Protein AF-A0A7V9BD82-F1 (afdb_monomer_lite)

Radius of gyration: 20.4 Å; chains: 1; bounding box: 45×42×57 Å

Sequence (153 aa):
TASLDKGYDVAQAYEACERVRALPIIPLRATPAVKRGDHLAPTCEHGTWTFAGADFKREATKWRCPTGECAPTSRWVKADRLHSLIPRETLRWRDLKRGRSAVEREFGRLKHQYGLAPLRVRGRERVQLHTDITMLARLSQALARARAVPLAA

Structure (mmCIF, N/CA/C/O backbone):
data_AF-A0A7V9BD82-F1
#
_entry.id   AF-A0A7V9BD82-F1
#
loop_
_atom_site.group_PDB
_atom_site.id
_atom_site.type_symbol
_atom_site.label_atom_id
_atom_site.label_alt_id
_atom_site.label_comp_id
_atom_site.label_asym_id
_atom_site.label_entity_id
_atom_site.label_seq_id
_atom_site.pdbx_PDB_ins_code
_atom_site.Cartn_x
_atom_site.Cartn_y
_atom_site.Cartn_z
_atom_site.occupancy
_atom_site.B_iso_or_equiv
_atom_site.auth_seq_id
_atom_site.auth_comp_id
_atom_site.auth_asym_id
_atom_site.auth_atom_id
_atom_site.pdbx_PDB_model_num
ATOM 1 N N . THR A 1 1 ? -0.508 -5.603 4.227 1.00 86.06 1 THR A N 1
ATOM 2 C CA . THR A 1 1 ? -0.329 -4.340 3.469 1.00 86.06 1 THR A CA 1
ATOM 3 C C . THR A 1 1 ? -1.027 -3.228 4.230 1.00 86.06 1 THR A C 1
ATOM 5 O O . THR A 1 1 ? -1.972 -3.517 4.951 1.00 86.06 1 THR A O 1
ATOM 8 N N . ALA A 1 2 ? -0.583 -1.981 4.095 1.00 89.88 2 ALA A N 1
ATOM 9 C CA . ALA A 1 2 ? -1.207 -0.805 4.695 1.00 89.88 2 ALA A CA 1
ATOM 10 C C . ALA A 1 2 ? -1.505 0.218 3.595 1.00 89.88 2 ALA A C 1
ATOM 12 O O . ALA A 1 2 ? -0.589 0.705 2.936 1.00 89.88 2 ALA A O 1
ATOM 13 N N . SER A 1 3 ? -2.785 0.509 3.355 1.00 91.12 3 SER A N 1
ATOM 14 C CA . SER A 1 3 ? -3.211 1.417 2.284 1.00 91.12 3 SER A CA 1
ATOM 15 C C . SER A 1 3 ? -3.531 2.790 2.852 1.00 91.12 3 SER A C 1
ATOM 17 O O . SER A 1 3 ? -4.538 2.956 3.535 1.00 91.12 3 SER A O 1
ATOM 19 N N . LEU A 1 4 ? -2.671 3.773 2.578 1.00 89.75 4 LEU A N 1
ATOM 20 C CA . LEU A 1 4 ? -2.732 5.099 3.199 1.00 89.75 4 LEU A CA 1
ATOM 21 C C . LEU A 1 4 ? -2.813 6.203 2.155 1.00 89.75 4 LEU A C 1
ATOM 23 O O . LEU A 1 4 ? -2.469 6.023 0.985 1.00 89.75 4 LEU A O 1
ATOM 27 N N . ASP A 1 5 ? -3.318 7.355 2.572 1.00 89.50 5 ASP A N 1
ATOM 28 C CA . ASP A 1 5 ? -3.463 8.527 1.717 1.00 89.50 5 ASP A CA 1
ATOM 29 C C . ASP A 1 5 ? -2.137 9.112 1.234 1.00 89.50 5 ASP A C 1
ATOM 31 O O . ASP A 1 5 ? -1.103 8.936 1.870 1.00 89.50 5 ASP A O 1
ATOM 35 N N . LYS A 1 6 ? -2.183 9.916 0.162 1.00 91.06 6 LYS A N 1
ATOM 36 C CA . LYS A 1 6 ? -1.018 10.693 -0.312 1.00 91.06 6 LYS A CA 1
ATOM 37 C C . LYS A 1 6 ? -0.444 11.603 0.789 1.00 91.06 6 LYS A C 1
ATOM 39 O O . LYS A 1 6 ? 0.747 11.906 0.815 1.00 91.06 6 LYS A O 1
ATOM 44 N N . GLY A 1 7 ? -1.282 12.015 1.741 1.00 89.94 7 GLY A N 1
ATOM 45 C CA . GLY A 1 7 ? -0.871 12.735 2.943 1.00 89.94 7 GLY A CA 1
ATOM 46 C C . GLY A 1 7 ? 0.144 11.979 3.814 1.00 89.94 7 GLY A C 1
ATOM 47 O O . GLY A 1 7 ? 0.894 12.621 4.535 1.00 89.94 7 GLY A O 1
ATOM 48 N N . TYR A 1 8 ? 0.250 10.660 3.697 1.00 92.38 8 TYR A N 1
ATOM 49 C CA . TYR A 1 8 ? 1.146 9.833 4.507 1.00 92.38 8 TYR A CA 1
ATOM 50 C C . TYR A 1 8 ? 2.436 9.441 3.782 1.00 92.38 8 TYR A C 1
ATOM 52 O O . TYR A 1 8 ? 3.156 8.565 4.244 1.00 92.38 8 TYR A O 1
ATOM 60 N N . ASP A 1 9 ? 2.760 10.078 2.654 1.00 94.75 9 ASP A N 1
ATOM 61 C CA . ASP A 1 9 ? 3.997 9.805 1.919 1.00 94.75 9 ASP A CA 1
ATOM 62 C C . ASP A 1 9 ? 5.242 10.455 2.565 1.00 94.75 9 ASP A C 1
ATOM 64 O O . ASP A 1 9 ? 5.924 11.305 1.979 1.00 94.75 9 ASP A O 1
ATOM 68 N N . VAL A 1 10 ? 5.515 10.052 3.805 1.00 92.38 10 VAL A N 1
ATOM 69 C CA . VAL A 1 10 ? 6.600 10.511 4.685 1.00 92.38 10 VAL A CA 1
ATOM 70 C C . VAL A 1 10 ? 7.345 9.302 5.251 1.00 92.38 10 VAL A C 1
ATOM 72 O O . VAL A 1 10 ? 6.714 8.283 5.512 1.00 92.38 10 VAL A O 1
ATOM 75 N N . ALA A 1 11 ? 8.664 9.402 5.453 1.00 90.44 11 ALA A N 1
ATOM 76 C CA . ALA A 1 11 ? 9.522 8.269 5.843 1.00 90.44 11 ALA A CA 1
ATOM 77 C C . ALA A 1 11 ? 8.987 7.486 7.058 1.00 90.44 11 ALA A C 1
ATOM 79 O O . ALA A 1 11 ? 8.813 6.273 6.981 1.00 90.44 11 ALA A O 1
ATOM 80 N N . GLN A 1 12 ? 8.565 8.207 8.098 1.00 92.38 12 GLN A N 1
ATOM 81 C CA . GLN A 1 12 ? 7.986 7.657 9.330 1.00 92.38 12 GLN A CA 1
ATOM 82 C C . GLN A 1 12 ? 6.821 6.682 9.085 1.00 92.38 12 GLN A C 1
ATOM 84 O O . GLN A 1 12 ? 6.656 5.706 9.815 1.00 92.38 12 GLN A O 1
ATOM 89 N N . ALA A 1 13 ? 5.995 6.926 8.061 1.00 93.25 13 ALA A N 1
ATOM 90 C CA . ALA A 1 13 ? 4.881 6.042 7.732 1.00 93.25 13 ALA A CA 1
ATOM 91 C C . ALA A 1 13 ? 5.363 4.722 7.110 1.00 93.25 13 ALA A C 1
ATOM 93 O O . ALA A 1 13 ? 4.798 3.670 7.406 1.00 93.25 13 ALA A O 1
ATOM 94 N N . TYR A 1 14 ? 6.409 4.764 6.280 1.00 92.12 14 TYR A N 1
ATOM 95 C CA . TYR A 1 14 ? 7.013 3.567 5.687 1.00 92.12 14 TYR A CA 1
ATOM 96 C C . TYR A 1 14 ? 7.727 2.741 6.761 1.00 92.12 14 TYR A C 1
ATOM 98 O O . TYR A 1 14 ? 7.463 1.548 6.859 1.00 92.12 14 TYR A O 1
ATOM 106 N N . GLU A 1 15 ? 8.506 3.384 7.633 1.00 91.56 15 GLU A N 1
ATOM 107 C CA . GLU A 1 15 ? 9.172 2.743 8.778 1.00 91.56 15 GLU A CA 1
ATOM 108 C C . GLU A 1 15 ? 8.166 2.087 9.736 1.00 91.56 15 GLU A C 1
ATOM 110 O O . GLU A 1 15 ? 8.367 0.976 10.226 1.00 91.56 15 GLU A O 1
ATOM 115 N N . ALA A 1 16 ? 7.036 2.754 10.002 1.00 93.06 16 ALA A N 1
ATOM 116 C CA . ALA A 1 16 ? 5.974 2.181 10.821 1.00 93.06 16 ALA A CA 1
ATOM 117 C C . ALA A 1 16 ? 5.349 0.940 10.171 1.00 93.06 16 ALA A C 1
ATOM 119 O O . ALA A 1 16 ? 5.054 -0.024 10.877 1.00 93.06 16 ALA A O 1
ATOM 120 N N . CYS A 1 17 ? 5.166 0.951 8.847 1.00 92.75 17 CYS A N 1
ATOM 121 C CA . CYS A 1 17 ? 4.689 -0.209 8.100 1.00 92.75 17 CYS A CA 1
ATOM 122 C C . CYS A 1 17 ? 5.706 -1.358 8.152 1.00 92.75 17 CYS A C 1
ATOM 124 O O . CYS A 1 17 ? 5.327 -2.494 8.429 1.00 92.75 17 CYS A O 1
ATOM 126 N N . GLU A 1 18 ? 6.988 -1.062 7.958 1.00 89.00 18 GLU A N 1
ATOM 127 C CA . GLU A 1 18 ? 8.081 -2.034 8.009 1.00 89.00 18 GLU A CA 1
ATOM 128 C C . GLU A 1 18 ? 8.179 -2.719 9.378 1.00 89.00 18 GLU A C 1
ATOM 130 O O . GLU A 1 18 ? 8.204 -3.949 9.454 1.00 89.00 18 GLU A O 1
ATOM 135 N N . ARG A 1 19 ? 8.095 -1.947 10.470 1.00 91.44 19 ARG A N 1
ATOM 136 C CA . ARG A 1 19 ? 8.113 -2.466 11.849 1.00 91.44 19 ARG A CA 1
ATOM 137 C C . ARG A 1 19 ? 7.026 -3.509 12.116 1.00 91.44 19 ARG A C 1
ATOM 139 O O . ARG A 1 19 ? 7.247 -4.444 12.880 1.00 91.44 19 ARG A O 1
ATOM 146 N N . VAL A 1 20 ? 5.860 -3.366 11.488 1.00 90.88 20 VAL A N 1
ATOM 147 C CA . VAL A 1 20 ? 4.745 -4.324 11.609 1.00 90.88 20 VAL A CA 1
ATOM 148 C C . VAL A 1 20 ? 4.683 -5.315 10.442 1.00 90.88 20 VAL A C 1
ATOM 150 O O . VAL A 1 20 ? 3.679 -6.004 10.268 1.00 90.88 20 VAL A O 1
ATOM 153 N N . ARG A 1 21 ? 5.744 -5.387 9.624 1.00 89.75 21 ARG A N 1
ATOM 154 C CA . ARG A 1 21 ? 5.848 -6.226 8.417 1.00 89.75 21 ARG A CA 1
ATOM 155 C C . ARG A 1 21 ? 4.677 -6.030 7.446 1.00 89.75 21 ARG A C 1
ATOM 157 O O . ARG A 1 21 ? 4.238 -6.955 6.760 1.00 89.75 21 ARG A O 1
ATOM 164 N N . ALA A 1 22 ? 4.152 -4.810 7.372 1.00 91.25 22 ALA A N 1
ATOM 165 C CA . ALA A 1 22 ? 3.128 -4.416 6.420 1.00 91.25 22 ALA A CA 1
ATOM 166 C C . ALA A 1 22 ? 3.757 -3.725 5.207 1.00 91.25 22 ALA A C 1
ATOM 168 O O . ALA A 1 22 ? 4.597 -2.845 5.329 1.00 91.25 22 ALA A O 1
ATOM 169 N N . LEU A 1 23 ? 3.287 -4.076 4.009 1.00 92.25 23 LEU A N 1
ATOM 170 C CA . LEU A 1 23 ? 3.713 -3.400 2.781 1.00 92.25 23 LEU A CA 1
ATOM 171 C C . LEU A 1 23 ? 2.951 -2.077 2.590 1.00 92.25 23 LEU A C 1
ATOM 173 O O . LEU A 1 23 ? 1.714 -2.128 2.529 1.00 92.25 23 LEU A O 1
ATOM 177 N N . PRO A 1 24 ? 3.637 -0.930 2.462 1.00 92.81 24 PRO A N 1
ATOM 178 C CA . PRO A 1 24 ? 2.999 0.370 2.288 1.00 92.81 24 PRO A CA 1
ATOM 179 C C . PRO A 1 24 ? 2.447 0.545 0.863 1.00 92.81 24 PRO A C 1
ATOM 181 O O . PRO A 1 24 ? 3.170 0.465 -0.132 1.00 92.81 24 PRO A O 1
ATOM 184 N N . ILE A 1 25 ? 1.147 0.827 0.767 1.00 94.50 25 ILE A N 1
ATOM 185 C CA . ILE A 1 25 ? 0.406 1.159 -0.458 1.00 94.50 25 ILE A CA 1
ATOM 186 C C . ILE A 1 25 ? -0.002 2.634 -0.361 1.00 94.50 25 ILE A C 1
ATOM 188 O O . ILE A 1 25 ? -1.127 2.984 0.008 1.00 94.50 25 ILE A O 1
ATOM 192 N N . ILE A 1 26 ? 0.964 3.512 -0.632 1.00 94.12 26 ILE A N 1
ATOM 193 C CA . ILE A 1 26 ? 0.850 4.963 -0.429 1.00 94.12 26 ILE A CA 1
ATOM 194 C C . ILE A 1 26 ? 1.150 5.683 -1.753 1.00 94.12 26 ILE A C 1
ATOM 196 O O . ILE A 1 26 ? 2.207 5.435 -2.347 1.00 94.12 26 ILE A O 1
ATOM 200 N N . PRO A 1 27 ? 0.247 6.542 -2.266 1.00 94.19 27 PRO A N 1
ATOM 201 C CA . PRO A 1 27 ? 0.537 7.381 -3.426 1.00 94.19 27 PRO A CA 1
ATOM 202 C C . PRO A 1 27 ? 1.676 8.358 -3.129 1.00 94.19 27 PRO A C 1
ATOM 204 O O . PRO A 1 27 ? 1.726 8.925 -2.039 1.00 94.19 27 PRO A O 1
ATOM 207 N N . LEU A 1 28 ? 2.543 8.606 -4.111 1.00 94.94 28 LEU A N 1
ATOM 208 C CA . LEU A 1 28 ? 3.660 9.533 -3.942 1.00 94.94 28 LEU A CA 1
ATOM 209 C C . LEU A 1 28 ? 3.194 11.000 -3.952 1.00 94.94 28 LEU A C 1
ATOM 211 O O . LEU A 1 28 ? 2.410 11.432 -4.802 1.00 94.94 28 LEU A O 1
ATOM 215 N N . ARG A 1 29 ? 3.707 11.792 -3.011 1.00 94.81 29 ARG A N 1
ATOM 216 C CA . ARG A 1 29 ? 3.774 13.255 -3.043 1.00 94.81 29 ARG A CA 1
ATOM 217 C C . ARG A 1 29 ? 4.758 13.691 -4.125 1.00 94.81 29 ARG A C 1
ATOM 219 O O . ARG A 1 29 ? 5.734 13.007 -4.414 1.00 94.81 29 ARG A O 1
ATOM 226 N N . ALA A 1 30 ? 4.510 14.863 -4.705 1.00 93.44 30 ALA A N 1
ATOM 227 C CA . ALA A 1 30 ? 5.322 15.417 -5.786 1.00 93.44 30 ALA A CA 1
ATOM 228 C C . ALA A 1 30 ? 6.625 16.046 -5.253 1.00 93.44 30 ALA A C 1
ATOM 230 O O . ALA A 1 30 ? 6.800 17.264 -5.304 1.00 93.44 30 ALA A O 1
ATOM 231 N N . THR A 1 31 ? 7.520 15.222 -4.705 1.00 93.19 31 THR A N 1
ATOM 232 C CA . THR A 1 31 ? 8.872 15.643 -4.307 1.00 93.19 31 THR A CA 1
ATOM 233 C C . THR A 1 31 ? 9.753 15.870 -5.545 1.00 93.19 31 THR A C 1
ATOM 235 O O . THR A 1 31 ? 9.409 15.384 -6.626 1.00 93.19 31 THR A O 1
ATOM 238 N N . PRO A 1 32 ? 10.899 16.571 -5.434 1.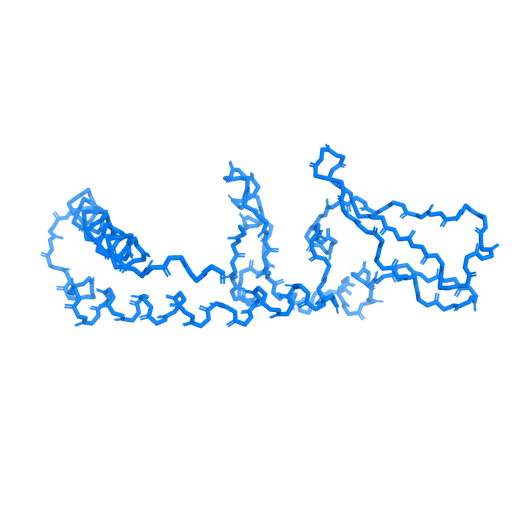00 95.88 32 PRO A N 1
ATOM 239 C CA . PRO A 1 32 ? 11.814 16.758 -6.565 1.00 95.88 32 PRO A CA 1
ATOM 240 C C . PRO A 1 32 ? 12.235 15.443 -7.243 1.00 95.88 32 PRO A C 1
ATOM 242 O O . PRO A 1 32 ? 12.177 15.347 -8.464 1.00 95.88 32 PRO A O 1
ATOM 245 N N . ALA A 1 33 ? 12.548 14.405 -6.458 1.00 93.06 33 ALA A N 1
ATOM 246 C CA . ALA A 1 33 ? 12.881 13.071 -6.971 1.00 93.06 33 ALA A CA 1
ATOM 247 C C . ALA A 1 33 ? 11.723 12.436 -7.763 1.00 93.06 33 ALA A C 1
ATOM 249 O O . ALA A 1 33 ? 11.915 11.860 -8.830 1.00 93.06 33 ALA A O 1
ATOM 250 N N . VAL A 1 34 ? 10.487 12.596 -7.279 1.00 94.38 34 VAL A N 1
ATOM 251 C CA . VAL A 1 34 ? 9.298 12.090 -7.977 1.00 94.38 34 VAL A CA 1
ATOM 252 C C . VAL A 1 34 ? 9.074 12.845 -9.284 1.00 94.38 34 VAL A C 1
ATOM 254 O O . VAL A 1 34 ? 8.826 12.212 -10.304 1.00 94.38 34 VAL A O 1
ATOM 257 N N . LYS A 1 35 ? 9.218 14.175 -9.283 1.00 94.94 35 LYS A N 1
ATOM 258 C CA . LYS A 1 35 ? 9.088 15.003 -10.494 1.00 94.94 35 LYS A CA 1
ATOM 259 C C . LYS A 1 35 ? 10.144 14.675 -11.551 1.00 94.94 35 LYS A C 1
ATOM 261 O O . LYS A 1 35 ? 9.833 14.723 -12.733 1.00 94.94 35 LYS A O 1
ATOM 266 N N . ARG A 1 36 ? 11.361 14.324 -11.129 1.00 94.69 36 ARG A N 1
ATOM 267 C CA . ARG A 1 36 ? 12.445 13.878 -12.016 1.00 94.69 36 ARG A CA 1
ATOM 268 C C . ARG A 1 36 ? 12.220 12.475 -12.594 1.00 94.69 36 ARG A C 1
ATOM 270 O O . ARG A 1 36 ? 12.829 12.135 -13.598 1.00 94.69 36 ARG A O 1
ATOM 277 N N . GLY A 1 37 ? 11.331 11.684 -11.994 1.00 93.50 37 GLY A N 1
ATOM 278 C CA . GLY A 1 37 ? 11.047 10.321 -12.442 1.00 93.50 37 GLY A CA 1
ATOM 279 C C . GLY A 1 37 ? 11.878 9.243 -11.746 1.00 93.50 37 GLY A C 1
ATOM 280 O O . GLY A 1 37 ? 11.830 8.098 -12.169 1.00 93.50 37 GLY A O 1
ATOM 281 N N . ASP A 1 38 ? 12.557 9.550 -10.636 1.00 93.56 38 ASP A N 1
ATOM 282 C CA . ASP A 1 38 ? 13.430 8.598 -9.918 1.00 93.56 38 ASP A CA 1
ATOM 283 C C . ASP A 1 38 ? 12.690 7.368 -9.359 1.00 93.56 38 ASP A C 1
ATOM 285 O O . ASP A 1 38 ? 13.315 6.426 -8.899 1.00 93.56 38 ASP A O 1
ATOM 289 N N . HIS A 1 39 ? 11.357 7.404 -9.340 1.00 93.06 39 HIS A N 1
ATOM 290 C CA . HIS A 1 39 ? 10.474 6.338 -8.864 1.00 93.06 39 HIS A CA 1
ATOM 291 C C . HIS A 1 39 ? 9.961 5.431 -9.990 1.00 93.06 39 HIS A C 1
ATOM 293 O O . HIS A 1 39 ? 9.199 4.499 -9.724 1.00 93.06 39 HIS A O 1
ATOM 299 N N . LEU A 1 40 ? 10.273 5.768 -11.243 1.00 92.88 40 LEU A N 1
ATOM 300 C CA . LEU A 1 40 ? 9.815 5.030 -12.408 1.00 92.88 40 LEU A CA 1
ATOM 301 C C . LEU A 1 40 ? 10.598 3.726 -12.552 1.00 92.88 40 LEU A C 1
ATOM 303 O O . LEU A 1 40 ? 11.703 3.559 -12.035 1.00 92.88 40 LEU A O 1
ATOM 307 N N . ALA A 1 41 ? 10.003 2.797 -13.290 1.00 93.38 41 ALA A N 1
ATOM 308 C CA . ALA A 1 41 ? 10.670 1.567 -13.667 1.00 93.38 41 ALA A CA 1
ATOM 309 C C . ALA A 1 41 ? 11.975 1.862 -14.438 1.00 93.38 41 ALA A C 1
ATOM 311 O O . ALA A 1 41 ? 12.037 2.840 -15.191 1.00 93.38 41 ALA A O 1
ATOM 312 N N . PRO A 1 42 ? 13.006 1.010 -14.298 1.00 93.50 42 PRO A N 1
ATOM 313 C CA . PRO A 1 42 ? 14.212 1.101 -15.112 1.00 93.50 42 PRO A CA 1
ATOM 314 C C . PRO A 1 42 ? 13.908 1.136 -16.613 1.00 93.50 42 PRO A C 1
ATOM 316 O O . PRO A 1 42 ? 12.953 0.514 -17.076 1.00 93.50 42 PRO A O 1
ATOM 319 N N . THR A 1 43 ? 14.760 1.803 -17.385 1.00 94.19 43 THR A N 1
ATOM 320 C CA . THR A 1 43 ? 14.650 1.883 -18.846 1.00 94.19 43 THR A CA 1
ATOM 321 C C . THR A 1 43 ? 15.914 1.356 -19.526 1.00 94.19 43 THR A C 1
ATOM 323 O O . THR A 1 43 ? 16.993 1.309 -18.933 1.00 94.19 43 THR A O 1
ATOM 326 N N . CYS A 1 44 ? 15.760 0.918 -20.773 1.00 93.12 44 CYS A N 1
ATOM 327 C CA . CYS A 1 44 ? 16.836 0.618 -21.720 1.00 93.12 44 CYS A CA 1
ATOM 328 C C . CYS A 1 44 ? 16.414 1.071 -23.127 1.00 93.12 44 CYS A C 1
ATOM 330 O O . CYS A 1 44 ? 15.314 1.597 -23.294 1.00 93.12 44 CYS A O 1
ATOM 332 N N . GLU A 1 45 ? 17.250 0.822 -24.134 1.00 93.12 45 GLU A N 1
ATOM 333 C CA . GLU A 1 45 ? 16.962 1.129 -25.546 1.00 93.12 45 GLU A CA 1
ATOM 334 C C . GLU A 1 45 ? 15.680 0.447 -26.058 1.00 93.12 45 GLU A C 1
ATOM 336 O O . GLU A 1 45 ? 14.939 1.030 -26.842 1.00 93.12 45 GLU A O 1
ATOM 341 N N . HIS A 1 46 ? 15.341 -0.733 -25.528 1.00 91.56 46 HIS A N 1
ATOM 342 C CA . HIS A 1 46 ? 14.103 -1.459 -25.846 1.00 91.56 46 HIS A CA 1
ATOM 343 C C . HIS A 1 46 ? 12.857 -0.924 -25.116 1.00 91.56 46 HIS A C 1
ATOM 345 O O . HIS A 1 46 ? 11.767 -1.479 -25.251 1.00 91.56 46 HIS A O 1
ATOM 351 N N . GLY A 1 47 ? 13.009 0.119 -24.296 1.00 93.00 47 GLY A N 1
ATOM 352 C CA . GLY A 1 47 ? 11.932 0.754 -23.544 1.00 93.00 47 GLY A CA 1
ATOM 353 C C . GLY A 1 47 ? 11.948 0.461 -22.042 1.00 93.00 47 GLY A C 1
ATOM 354 O O . GLY A 1 47 ? 12.982 0.161 -21.431 1.00 93.00 47 GLY A O 1
ATOM 355 N N . THR A 1 48 ? 10.775 0.611 -21.426 1.00 94.00 48 THR A N 1
ATOM 356 C CA . THR A 1 48 ? 10.579 0.491 -19.977 1.00 94.00 48 THR A CA 1
ATOM 357 C C . THR A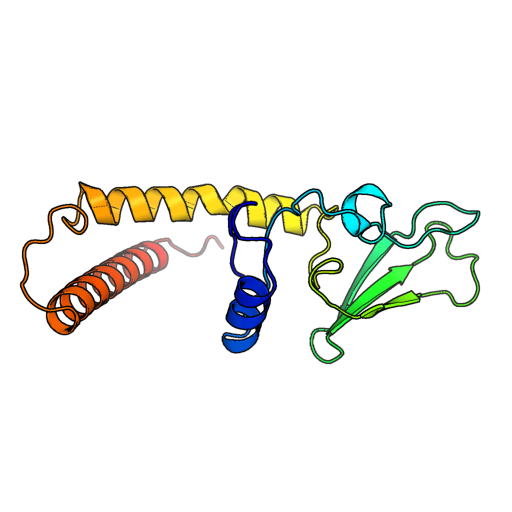 1 48 ? 10.559 -0.968 -19.543 1.00 94.00 48 THR A C 1
ATOM 359 O O . THR A 1 48 ? 9.829 -1.790 -20.094 1.00 94.00 48 THR A O 1
ATOM 362 N N . TRP A 1 49 ? 11.347 -1.291 -18.523 1.00 94.94 49 TRP A N 1
ATOM 363 C CA . TRP A 1 49 ? 11.449 -2.641 -17.995 1.00 94.94 49 TRP A CA 1
ATOM 364 C C . TRP A 1 49 ? 10.150 -3.056 -17.310 1.00 94.94 49 TRP A C 1
ATOM 366 O O . TRP A 1 49 ? 9.510 -2.277 -16.604 1.00 94.94 49 TRP A O 1
ATOM 376 N N . THR A 1 50 ? 9.784 -4.321 -17.473 1.00 93.69 50 THR A N 1
ATOM 377 C CA . THR A 1 50 ? 8.582 -4.899 -16.877 1.00 93.69 50 THR A CA 1
ATOM 378 C C . THR A 1 50 ? 8.892 -5.511 -15.518 1.00 93.69 50 THR A C 1
ATOM 380 O O . THR A 1 50 ? 9.913 -6.190 -15.347 1.00 93.69 50 THR A O 1
ATOM 383 N N . PHE A 1 51 ? 7.995 -5.309 -14.555 1.00 94.75 51 PHE A N 1
ATOM 384 C CA . PHE A 1 51 ? 8.074 -5.950 -13.247 1.00 94.75 51 PHE A CA 1
ATOM 385 C C . PHE A 1 51 ? 7.951 -7.474 -13.383 1.00 94.75 51 PHE A C 1
ATOM 387 O O . PHE A 1 51 ? 6.974 -7.979 -13.929 1.00 94.75 51 PHE A O 1
ATOM 394 N N . ALA A 1 52 ? 8.930 -8.205 -12.854 1.00 94.19 52 ALA A N 1
ATOM 395 C CA . ALA A 1 52 ? 9.018 -9.663 -12.947 1.00 94.19 52 ALA A CA 1
ATOM 396 C C . ALA A 1 52 ? 8.885 -10.375 -11.592 1.00 94.19 52 ALA A C 1
ATOM 398 O O . ALA A 1 52 ? 8.951 -11.601 -11.529 1.00 94.19 52 ALA A O 1
ATOM 399 N N . GLY A 1 53 ? 8.731 -9.624 -10.502 1.00 94.44 53 GLY A N 1
ATOM 400 C CA . GLY A 1 53 ? 8.528 -10.171 -9.165 1.00 94.44 53 GLY A CA 1
ATOM 401 C C . GLY A 1 53 ? 9.222 -9.361 -8.080 1.00 94.44 53 GLY A C 1
ATOM 402 O O . GLY A 1 53 ? 10.015 -8.463 -8.352 1.00 94.44 53 GLY A O 1
ATOM 403 N N . ALA A 1 54 ? 8.923 -9.693 -6.831 1.00 94.38 54 ALA A N 1
ATOM 404 C CA . ALA A 1 54 ? 9.564 -9.108 -5.663 1.00 94.38 54 ALA A CA 1
ATOM 405 C C . ALA A 1 54 ? 10.109 -10.221 -4.770 1.00 94.38 54 ALA A C 1
ATOM 407 O O . ALA A 1 54 ? 9.456 -11.247 -4.581 1.00 94.38 54 ALA A O 1
ATOM 408 N N . ASP A 1 55 ? 11.297 -10.000 -4.222 1.00 94.75 55 ASP A N 1
ATOM 409 C CA . ASP A 1 55 ? 11.899 -10.847 -3.205 1.00 94.75 55 ASP A CA 1
ATOM 410 C C . ASP A 1 55 ? 11.781 -10.135 -1.856 1.00 94.75 55 ASP A C 1
ATOM 412 O O . ASP A 1 55 ? 12.416 -9.108 -1.617 1.00 94.75 55 ASP A O 1
ATOM 416 N N . PHE A 1 56 ? 10.934 -10.680 -0.981 1.00 90.12 56 PHE A N 1
ATOM 417 C CA . PHE A 1 56 ? 10.674 -10.125 0.348 1.00 90.12 56 PHE A CA 1
ATOM 418 C C . PHE A 1 56 ? 11.826 -10.346 1.328 1.00 90.12 56 PHE A C 1
ATOM 420 O O . PHE A 1 56 ? 11.918 -9.611 2.300 1.00 90.12 56 PHE A O 1
ATOM 427 N N . LYS A 1 57 ? 12.697 -11.338 1.094 1.00 90.44 57 LYS A N 1
ATOM 428 C CA . LYS A 1 57 ? 13.877 -11.571 1.939 1.00 90.44 57 LYS A CA 1
ATOM 429 C C . LYS A 1 57 ? 15.012 -10.627 1.563 1.00 90.44 57 LYS A C 1
ATOM 431 O O . LYS A 1 57 ? 15.731 -10.160 2.434 1.00 90.44 57 LYS A O 1
ATOM 436 N N . ARG A 1 58 ? 15.179 -10.364 0.263 1.00 91.06 58 ARG A N 1
ATOM 437 C CA . ARG A 1 58 ? 16.175 -9.410 -0.258 1.00 91.06 58 ARG A CA 1
ATOM 438 C C . ARG A 1 58 ? 15.693 -7.965 -0.250 1.00 91.06 58 ARG A C 1
ATOM 440 O O . ARG A 1 58 ? 16.478 -7.079 -0.571 1.00 91.06 58 ARG A O 1
ATOM 447 N N . GLU A 1 59 ? 14.412 -7.757 0.042 1.00 92.12 59 GLU A N 1
ATOM 448 C CA . GLU A 1 59 ? 13.741 -6.462 -0.024 1.00 92.12 59 GLU A CA 1
ATOM 449 C C . GLU A 1 59 ? 14.028 -5.764 -1.355 1.00 92.12 59 GLU A C 1
ATOM 451 O O . GLU A 1 59 ? 14.489 -4.630 -1.405 1.00 92.12 59 GLU A O 1
ATOM 456 N N . ALA A 1 60 ? 13.810 -6.476 -2.461 1.00 95.31 60 ALA A N 1
ATOM 457 C CA . ALA A 1 60 ? 14.112 -5.964 -3.789 1.00 95.31 60 ALA A CA 1
ATOM 458 C C . ALA A 1 60 ? 13.073 -6.398 -4.820 1.00 95.31 60 ALA A C 1
ATOM 460 O O . ALA A 1 60 ? 12.524 -7.501 -4.777 1.00 95.31 60 ALA A O 1
ATOM 461 N N . THR A 1 61 ? 12.836 -5.526 -5.791 1.00 95.69 61 THR A N 1
ATOM 462 C CA . THR A 1 61 ? 12.002 -5.800 -6.960 1.00 95.69 61 THR A CA 1
ATOM 463 C C . THR A 1 61 ? 12.878 -6.199 -8.138 1.00 95.69 61 THR A C 1
ATOM 465 O O . THR A 1 61 ? 13.956 -5.644 -8.359 1.00 95.69 61 THR A O 1
ATOM 468 N N . LYS A 1 62 ? 12.425 -7.200 -8.885 1.00 95.81 62 LYS A N 1
ATOM 469 C CA . LYS A 1 62 ? 13.085 -7.718 -10.073 1.00 95.81 62 LYS A CA 1
ATOM 470 C C . LYS A 1 62 ? 12.400 -7.167 -11.309 1.00 95.81 62 LYS A C 1
ATOM 472 O O . LYS A 1 62 ? 11.180 -7.244 -11.442 1.00 95.81 62 LYS A O 1
ATOM 477 N N . TRP A 1 63 ? 13.213 -6.705 -12.242 1.00 95.69 63 TRP A N 1
ATOM 478 C CA . TRP A 1 63 ? 12.777 -6.122 -13.499 1.00 95.69 63 TRP A CA 1
ATOM 479 C C . TRP A 1 63 ? 13.428 -6.863 -14.656 1.00 95.69 63 TRP A C 1
ATOM 481 O O . TRP A 1 63 ? 14.571 -7.319 -14.541 1.00 95.69 63 TRP A O 1
ATOM 491 N N . ARG A 1 64 ? 12.708 -6.977 -15.770 1.00 95.06 64 ARG A N 1
ATOM 492 C CA . ARG A 1 64 ? 13.185 -7.582 -17.017 1.00 95.06 64 ARG A CA 1
ATOM 493 C C . ARG A 1 64 ? 13.039 -6.592 -18.163 1.00 95.06 64 ARG A C 1
ATOM 495 O O . ARG A 1 64 ? 12.064 -5.844 -18.200 1.00 95.06 64 ARG A O 1
ATOM 502 N N . CYS A 1 65 ? 13.995 -6.617 -19.085 1.00 94.06 65 CYS A N 1
ATOM 503 C CA . CYS A 1 65 ? 13.847 -5.946 -20.370 1.00 94.06 65 CYS A CA 1
ATOM 504 C C . CYS A 1 65 ? 12.583 -6.478 -21.076 1.00 94.06 65 CYS A C 1
ATOM 506 O O . CYS A 1 65 ? 12.376 -7.694 -21.042 1.00 94.06 65 CYS A O 1
ATOM 508 N N . PRO A 1 66 ? 11.759 -5.619 -21.705 1.00 92.31 66 PRO A N 1
ATOM 509 C CA . PRO A 1 66 ? 10.554 -6.059 -22.408 1.00 92.31 66 PRO A CA 1
ATOM 510 C C . PRO A 1 66 ? 10.844 -7.037 -23.558 1.00 92.31 66 PRO A C 1
ATOM 512 O O . PRO A 1 66 ? 10.043 -7.937 -23.788 1.00 92.31 66 PRO A O 1
ATOM 515 N N . THR A 1 67 ? 11.989 -6.907 -24.239 1.00 90.75 67 THR A N 1
ATOM 516 C CA . THR A 1 67 ? 12.413 -7.817 -25.324 1.00 90.75 67 THR A CA 1
ATOM 517 C C . THR A 1 67 ? 13.261 -8.990 -24.828 1.00 90.75 67 THR A C 1
ATOM 519 O O . THR A 1 67 ? 13.393 -9.996 -25.512 1.00 90.75 67 THR A O 1
ATOM 522 N N . GLY A 1 68 ? 13.841 -8.890 -23.626 1.00 89.00 68 GLY A N 1
ATOM 523 C CA . GLY A 1 68 ? 14.739 -9.910 -23.073 1.00 89.00 68 GLY A CA 1
ATOM 524 C C . GLY A 1 68 ? 16.170 -9.893 -23.628 1.00 89.00 68 GLY A C 1
ATOM 525 O O . GLY A 1 68 ? 16.990 -10.682 -23.170 1.00 89.00 68 GLY A O 1
ATOM 526 N N . GLU A 1 69 ? 16.492 -8.970 -24.537 1.00 90.88 69 GLU A N 1
ATOM 527 C CA . GLU A 1 69 ? 17.782 -8.918 -25.249 1.00 90.88 69 GLU A CA 1
ATOM 528 C C . GLU A 1 69 ? 18.914 -8.263 -24.438 1.00 90.88 69 GLU A C 1
ATOM 530 O O . GLU A 1 69 ? 20.093 -8.451 -24.729 1.00 90.88 69 GLU A O 1
ATOM 535 N N . CYS A 1 70 ? 18.586 -7.506 -23.385 1.00 90.44 70 CYS A N 1
ATOM 536 C CA . CYS A 1 70 ? 19.600 -6.846 -22.562 1.00 90.44 70 CYS A CA 1
ATOM 537 C C . CYS A 1 70 ? 20.423 -7.841 -21.728 1.00 90.44 70 CYS A C 1
ATOM 539 O O . CYS A 1 70 ? 19.871 -8.720 -21.061 1.00 90.44 70 CYS A O 1
ATOM 541 N N . ALA A 1 71 ? 21.733 -7.597 -21.644 1.00 87.94 71 ALA A N 1
ATOM 542 C CA . ALA A 1 71 ? 22.622 -8.173 -20.638 1.00 87.94 71 ALA A CA 1
ATOM 543 C C . ALA A 1 71 ? 22.991 -7.093 -19.593 1.00 87.94 71 ALA A C 1
ATOM 545 O O . ALA A 1 71 ? 23.487 -6.036 -19.979 1.00 87.94 71 ALA A O 1
ATOM 546 N N . PRO A 1 72 ? 22.766 -7.309 -18.281 1.00 87.50 72 PRO A N 1
ATOM 547 C CA . PRO A 1 72 ? 22.153 -8.484 -17.665 1.00 87.50 72 PRO A CA 1
ATOM 548 C C . PRO A 1 72 ? 20.647 -8.584 -17.950 1.00 87.50 72 PRO A C 1
ATOM 550 O O . PRO A 1 72 ? 19.931 -7.586 -17.965 1.00 87.50 72 PRO A O 1
ATOM 553 N N . THR A 1 73 ? 20.134 -9.812 -18.055 1.00 88.12 73 THR A N 1
ATOM 554 C CA . THR A 1 73 ? 18.716 -10.076 -18.372 1.00 88.12 73 THR A CA 1
ATOM 555 C C . THR A 1 73 ? 17.757 -9.594 -17.279 1.00 88.12 73 THR A C 1
ATOM 557 O O . THR A 1 73 ? 16.548 -9.543 -17.488 1.00 88.12 73 THR A O 1
ATOM 560 N N . SER A 1 74 ? 18.230 -9.326 -16.055 1.00 91.50 74 SER A N 1
ATOM 561 C CA . SER A 1 74 ? 17.424 -8.710 -14.985 1.00 91.50 74 SER A CA 1
ATOM 562 C C . SER A 1 74 ? 18.189 -7.641 -14.240 1.00 91.50 74 SER A C 1
ATOM 564 O O . SER A 1 74 ? 19.378 -7.797 -13.973 1.00 91.50 74 SER A O 1
ATOM 566 N N . ARG A 1 75 ? 17.434 -6.657 -13.760 1.00 94.38 75 ARG A N 1
ATOM 567 C CA . ARG A 1 75 ? 17.876 -5.635 -12.830 1.00 94.38 75 ARG A CA 1
ATOM 568 C C . ARG A 1 75 ? 17.108 -5.800 -11.530 1.00 94.38 75 ARG A C 1
ATOM 570 O O . ARG A 1 75 ? 15.898 -6.024 -11.537 1.00 94.38 75 ARG A O 1
ATOM 577 N N . TRP A 1 76 ? 17.827 -5.695 -10.424 1.00 94.94 76 TRP A N 1
ATOM 578 C CA . TRP A 1 76 ? 17.252 -5.686 -9.088 1.00 94.94 76 TRP A CA 1
ATOM 579 C C . TRP A 1 76 ? 17.271 -4.259 -8.556 1.00 94.94 76 TRP A C 1
ATOM 581 O O . TRP A 1 76 ? 18.299 -3.588 -8.623 1.00 94.94 76 TRP A O 1
ATOM 591 N N . VAL A 1 77 ? 16.131 -3.795 -8.055 1.00 94.81 77 VAL A N 1
ATOM 592 C CA . VAL A 1 77 ? 15.979 -2.472 -7.448 1.00 94.81 77 VAL A CA 1
ATOM 593 C C . VAL A 1 77 ? 15.604 -2.680 -5.989 1.00 94.81 77 VAL A C 1
ATOM 595 O O . VAL A 1 77 ? 14.586 -3.314 -5.700 1.00 94.81 77 VAL A O 1
ATOM 598 N N . LYS A 1 78 ? 16.454 -2.195 -5.078 1.00 94.19 78 LYS A N 1
ATOM 599 C CA . LYS A 1 78 ? 16.220 -2.300 -3.636 1.00 94.19 78 LYS A CA 1
ATOM 600 C C . LYS A 1 78 ? 14.954 -1.533 -3.264 1.00 94.19 78 LYS A C 1
ATOM 602 O O . LYS A 1 78 ? 14.672 -0.483 -3.836 1.00 94.19 78 LYS A O 1
ATOM 607 N N . ALA A 1 79 ? 14.191 -2.088 -2.336 1.00 91.12 79 ALA A N 1
ATOM 608 C CA . ALA A 1 79 ? 12.972 -1.482 -1.870 1.00 91.12 79 ALA A CA 1
ATOM 609 C C . ALA A 1 79 ? 13.275 -0.274 -0.987 1.00 91.12 79 ALA A C 1
ATOM 611 O O . ALA A 1 79 ? 14.119 -0.326 -0.094 1.00 91.12 79 ALA A O 1
ATOM 612 N N . ASP A 1 80 ? 12.557 0.808 -1.245 1.00 90.19 80 ASP A N 1
ATOM 613 C CA . ASP A 1 80 ? 12.568 2.018 -0.439 1.00 90.19 80 ASP A CA 1
ATOM 614 C C . ASP A 1 80 ? 11.213 2.738 -0.583 1.00 90.19 80 ASP A C 1
ATOM 616 O O . ASP A 1 80 ? 10.232 2.207 -1.117 1.00 90.19 80 ASP A O 1
ATOM 620 N N . ARG A 1 81 ? 11.138 3.980 -0.102 1.00 91.88 81 ARG A N 1
ATOM 621 C CA . ARG A 1 81 ? 9.949 4.829 -0.243 1.00 91.88 81 ARG A CA 1
ATOM 622 C C . ARG A 1 81 ? 9.496 4.994 -1.707 1.00 91.88 81 ARG A C 1
ATOM 624 O O . ARG A 1 81 ? 8.291 4.959 -1.989 1.00 91.88 81 ARG A O 1
ATOM 631 N N . LEU A 1 82 ? 10.431 5.224 -2.629 1.00 93.00 82 LEU A N 1
ATOM 632 C CA . LEU A 1 82 ? 10.165 5.417 -4.059 1.00 93.00 82 LEU A CA 1
ATOM 633 C C . LEU A 1 82 ? 9.869 4.079 -4.747 1.00 93.00 82 LEU A C 1
ATOM 635 O O . LEU A 1 82 ? 8.907 3.989 -5.508 1.00 93.00 82 LEU A O 1
ATOM 639 N N . HIS A 1 83 ? 10.595 3.029 -4.381 1.00 92.75 83 HIS A N 1
ATOM 640 C CA . HIS A 1 83 ? 10.551 1.694 -4.959 1.00 92.75 83 HIS A CA 1
ATOM 641 C C . HIS A 1 83 ? 9.901 0.709 -3.982 1.00 92.75 83 HIS A C 1
ATOM 643 O O . HIS A 1 83 ? 10.570 -0.054 -3.294 1.00 92.75 83 HIS A O 1
ATOM 649 N N . SER A 1 84 ? 8.571 0.703 -3.897 1.00 91.56 84 SER A N 1
ATOM 650 C CA . SER A 1 84 ? 7.875 -0.277 -3.050 1.00 91.56 84 SER A CA 1
ATOM 651 C C . SER A 1 84 ? 7.995 -1.693 -3.629 1.00 91.56 84 SER A C 1
ATOM 653 O O . SER A 1 84 ? 7.996 -1.875 -4.846 1.00 91.56 84 SER A O 1
ATOM 655 N N . LEU A 1 85 ? 7.993 -2.713 -2.760 1.00 94.12 85 LEU A N 1
ATOM 656 C CA . LEU A 1 85 ? 7.945 -4.133 -3.152 1.00 94.12 85 LEU A CA 1
ATOM 657 C C . LEU A 1 85 ? 6.714 -4.494 -3.993 1.00 94.12 85 LEU A C 1
ATOM 659 O O . LEU A 1 85 ? 6.702 -5.514 -4.680 1.00 94.12 85 LEU A O 1
ATOM 663 N N . ILE A 1 86 ? 5.672 -3.667 -3.933 1.00 93.81 86 ILE A N 1
ATOM 664 C CA . ILE A 1 86 ? 4.556 -3.693 -4.874 1.00 93.81 86 ILE A CA 1
ATOM 665 C C . ILE A 1 86 ? 4.627 -2.376 -5.655 1.00 93.81 86 ILE A C 1
ATOM 667 O O . ILE A 1 86 ? 4.156 -1.354 -5.145 1.00 93.81 86 ILE A O 1
ATOM 671 N N . PRO A 1 87 ? 5.231 -2.373 -6.856 1.00 93.31 87 PRO A N 1
ATOM 672 C CA . PRO A 1 87 ? 5.404 -1.154 -7.637 1.00 93.31 87 PRO A CA 1
ATOM 673 C C . PRO A 1 87 ? 4.074 -0.512 -8.039 1.00 93.31 87 PRO A C 1
ATOM 675 O O . PRO A 1 87 ? 3.072 -1.202 -8.256 1.00 93.31 87 PRO A O 1
ATOM 678 N N . ARG A 1 88 ? 4.046 0.822 -8.109 1.00 92.06 88 ARG A N 1
ATOM 679 C CA . ARG A 1 88 ? 2.803 1.621 -8.135 1.00 92.06 88 ARG A CA 1
ATOM 680 C C . ARG A 1 88 ? 2.052 1.542 -9.461 1.00 92.06 88 ARG A C 1
ATOM 682 O O . ARG A 1 88 ? 0.837 1.716 -9.496 1.00 92.06 88 ARG A O 1
ATOM 689 N N . GLU A 1 89 ? 2.768 1.251 -10.532 1.00 88.75 89 GLU A N 1
ATOM 690 C CA . GLU A 1 89 ? 2.258 1.076 -11.888 1.00 88.75 89 GLU A CA 1
ATOM 691 C C . GLU A 1 89 ? 1.595 -0.296 -12.108 1.00 88.75 89 GLU A C 1
ATOM 693 O O . GLU A 1 89 ? 0.787 -0.474 -13.027 1.00 88.75 89 GLU A O 1
ATOM 698 N N . THR A 1 90 ? 1.844 -1.259 -11.214 1.00 91.00 90 THR A N 1
ATOM 699 C CA . THR A 1 90 ? 1.237 -2.593 -11.302 1.00 91.00 90 THR A CA 1
ATOM 700 C C . THR A 1 90 ? -0.270 -2.563 -11.032 1.00 91.00 90 THR A C 1
ATOM 702 O O . THR A 1 90 ? -0.788 -1.753 -10.256 1.00 91.00 90 THR A O 1
ATOM 705 N N . LEU A 1 91 ? -1.004 -3.494 -11.652 1.00 91.94 91 LEU A N 1
ATOM 706 C CA . LEU A 1 91 ? -2.428 -3.717 -11.359 1.00 91.94 91 LEU A CA 1
ATOM 707 C C . LEU A 1 91 ? -2.644 -4.062 -9.882 1.00 91.94 91 LEU A C 1
ATOM 709 O O . LEU A 1 91 ? -3.504 -3.478 -9.230 1.00 91.94 91 LEU A O 1
ATOM 713 N N . ARG A 1 92 ? -1.768 -4.905 -9.320 1.00 92.75 92 ARG A N 1
ATOM 714 C CA . ARG A 1 92 ? -1.806 -5.296 -7.906 1.00 92.75 92 ARG A CA 1
ATOM 715 C C . ARG A 1 92 ? -1.798 -4.091 -6.968 1.00 92.75 92 ARG A C 1
ATOM 717 O O . ARG A 1 92 ? -2.549 -4.072 -5.994 1.00 92.75 92 ARG A O 1
ATOM 724 N N . TRP A 1 93 ? -0.965 -3.084 -7.237 1.00 94.44 93 TRP A N 1
ATOM 725 C CA . TRP A 1 93 ? -0.950 -1.872 -6.419 1.00 94.44 93 TRP A CA 1
ATOM 726 C C . TRP A 1 93 ? -2.264 -1.098 -6.529 1.00 94.44 93 TRP A C 1
ATOM 728 O O . TRP A 1 93 ? -2.817 -0.688 -5.507 1.00 94.44 93 TRP A O 1
ATOM 738 N N . ARG A 1 94 ? -2.799 -0.945 -7.748 1.00 93.44 94 ARG A N 1
ATOM 739 C CA . ARG A 1 94 ? -4.079 -0.260 -7.994 1.00 93.44 94 ARG A CA 1
ATOM 740 C C . ARG A 1 94 ? -5.242 -0.945 -7.281 1.00 93.44 94 ARG A C 1
ATOM 742 O O . ARG A 1 94 ? -6.035 -0.256 -6.638 1.00 93.44 94 ARG A O 1
ATOM 749 N N . ASP A 1 95 ? -5.306 -2.270 -7.318 1.00 92.75 95 ASP A N 1
ATOM 750 C CA . ASP A 1 95 ? -6.361 -3.043 -6.658 1.00 92.75 95 ASP A CA 1
ATOM 751 C C . ASP A 1 95 ? -6.282 -2.916 -5.133 1.00 92.75 95 ASP A C 1
ATOM 753 O O . ASP A 1 95 ? -7.273 -2.590 -4.472 1.00 92.75 95 ASP A O 1
ATOM 757 N N . LEU A 1 96 ? -5.078 -3.051 -4.565 1.00 92.44 96 LEU A N 1
ATOM 758 C CA . LEU A 1 96 ? -4.844 -2.828 -3.135 1.00 92.44 96 LEU A CA 1
ATOM 759 C C . LEU A 1 96 ? -5.171 -1.390 -2.714 1.00 92.44 96 LEU A C 1
ATOM 761 O O . LEU A 1 96 ? -5.703 -1.156 -1.624 1.00 92.44 96 LEU A O 1
ATOM 765 N N . LYS A 1 97 ? -4.874 -0.407 -3.569 1.00 92.12 97 LYS A N 1
ATOM 766 C CA . LYS A 1 97 ? -5.189 0.992 -3.290 1.00 92.12 97 LYS A CA 1
ATOM 767 C C . LYS A 1 97 ? -6.697 1.242 -3.326 1.00 92.12 97 LYS A C 1
ATOM 769 O O . LYS A 1 97 ? -7.213 1.921 -2.438 1.00 92.12 97 LYS A O 1
ATOM 774 N N . ARG A 1 98 ? -7.411 0.658 -4.293 1.00 91.00 98 ARG A N 1
ATOM 775 C CA . ARG A 1 98 ? -8.876 0.745 -4.425 1.00 91.00 98 ARG A CA 1
ATOM 776 C C . ARG A 1 98 ? -9.600 0.128 -3.221 1.00 91.00 98 ARG A C 1
ATOM 778 O O . ARG A 1 98 ? -10.607 0.676 -2.761 1.00 91.00 98 ARG A O 1
ATOM 785 N N . GLY A 1 99 ? -9.039 -0.938 -2.646 1.00 87.38 99 GLY A N 1
ATOM 786 C CA . GLY A 1 99 ? -9.538 -1.583 -1.427 1.00 87.38 99 GLY A CA 1
ATOM 787 C C . GLY A 1 99 ? -9.585 -0.675 -0.189 1.00 87.38 99 GLY A C 1
ATOM 788 O O . GLY A 1 99 ? -10.354 -0.935 0.735 1.00 87.38 99 GLY A O 1
ATOM 789 N N . ARG A 1 100 ? -8.847 0.446 -0.179 1.00 86.69 100 ARG A N 1
ATOM 790 C CA . ARG A 1 100 ? -8.839 1.404 0.939 1.00 86.69 100 ARG A CA 1
ATOM 791 C C . ARG A 1 100 ? -10.228 1.933 1.293 1.00 86.69 100 ARG A C 1
ATOM 793 O O . ARG A 1 100 ? -10.512 2.147 2.466 1.00 86.69 100 ARG A O 1
ATOM 800 N N . SER A 1 101 ? -11.105 2.127 0.308 1.00 86.25 101 SER A N 1
ATOM 801 C CA . SER A 1 101 ? -12.456 2.645 0.564 1.00 86.25 101 SER A CA 1
ATOM 802 C C . SER A 1 101 ? -13.234 1.790 1.575 1.00 86.25 101 SER A C 1
ATOM 804 O O . SER A 1 101 ? -14.056 2.317 2.319 1.00 86.25 101 SER A O 1
ATOM 806 N N . ALA A 1 102 ? -12.956 0.484 1.651 1.00 86.50 102 ALA A N 1
ATOM 807 C CA . ALA A 1 102 ? -13.557 -0.399 2.646 1.00 86.50 102 ALA A CA 1
ATOM 808 C C . ALA A 1 102 ? -13.126 -0.049 4.078 1.00 86.50 102 ALA A C 1
ATOM 810 O O . ALA A 1 102 ? -13.961 -0.060 4.981 1.00 86.50 102 ALA A O 1
ATOM 811 N N . VAL A 1 103 ? -11.854 0.314 4.262 1.00 83.56 103 VAL A N 1
ATOM 812 C CA . VAL A 1 103 ? -11.289 0.743 5.548 1.00 83.56 103 VAL A CA 1
ATOM 813 C C . VAL A 1 103 ? -11.915 2.066 5.989 1.00 83.56 103 VAL A C 1
ATOM 815 O O . VAL A 1 103 ? -12.389 2.171 7.115 1.00 83.56 103 VAL A O 1
ATOM 818 N N . GLU A 1 104 ? -12.012 3.045 5.086 1.00 87.50 104 GLU A N 1
ATOM 819 C CA . GLU A 1 104 ? -12.648 4.342 5.380 1.00 87.50 104 GLU A CA 1
ATOM 820 C C . GLU A 1 104 ? -14.127 4.184 5.763 1.00 87.50 104 GLU A C 1
ATOM 822 O O . GLU A 1 104 ? -14.607 4.822 6.700 1.00 87.50 104 GLU A O 1
ATOM 827 N N . ARG A 1 105 ? -14.849 3.270 5.098 1.00 91.06 105 ARG A N 1
ATOM 828 C CA . ARG A 1 105 ? -16.229 2.932 5.476 1.00 91.06 105 ARG A CA 1
ATOM 829 C C . ARG A 1 105 ? -16.315 2.358 6.889 1.00 91.06 105 ARG A C 1
ATOM 831 O O . ARG A 1 105 ? -17.238 2.714 7.618 1.00 91.06 105 ARG A O 1
ATOM 838 N N . GLU A 1 106 ? -15.389 1.485 7.291 1.00 91.19 106 GLU A N 1
ATOM 839 C CA . GLU A 1 106 ? -15.381 0.962 8.663 1.00 91.19 106 GLU A CA 1
ATOM 840 C C . GLU A 1 106 ? -15.021 2.050 9.677 1.00 91.19 106 GLU A C 1
ATOM 842 O O . GLU A 1 106 ? -15.689 2.138 10.700 1.00 91.19 106 GLU A O 1
ATOM 847 N N . PHE A 1 107 ? -14.068 2.941 9.383 1.00 89.81 107 PHE A N 1
ATOM 848 C CA . PHE A 1 107 ? -13.801 4.098 10.245 1.00 89.81 107 PHE A CA 1
ATOM 849 C C . PHE A 1 107 ? -15.025 5.007 10.400 1.00 89.81 107 PHE A C 1
ATOM 851 O O . PHE A 1 107 ? -15.296 5.474 11.505 1.00 89.81 107 PHE A O 1
ATOM 858 N N . GLY A 1 108 ? -15.794 5.224 9.329 1.00 94.00 108 GLY A N 1
ATOM 859 C CA . GLY A 1 108 ? -17.073 5.931 9.397 1.00 94.00 108 GLY A CA 1
ATOM 860 C C . GLY A 1 108 ? -18.068 5.236 10.331 1.00 94.00 108 GLY A C 1
ATOM 861 O O . GLY A 1 108 ? -18.646 5.879 11.206 1.00 94.00 108 GLY A O 1
ATOM 862 N N . ARG A 1 109 ? -18.216 3.910 10.221 1.00 94.25 109 ARG A N 1
ATOM 863 C CA . ARG A 1 109 ? -19.066 3.130 11.137 1.00 94.25 109 ARG A CA 1
ATOM 864 C C . ARG A 1 109 ? -18.579 3.216 12.578 1.00 94.25 109 ARG A C 1
ATOM 866 O O . ARG A 1 109 ? -19.377 3.496 13.463 1.00 94.25 109 ARG A O 1
ATOM 873 N N . LEU A 1 110 ? -17.286 3.030 12.821 1.00 94.12 110 LEU A N 1
ATOM 874 C CA . LEU A 1 110 ? -16.687 3.129 14.152 1.00 94.12 110 LEU A CA 1
ATOM 875 C C . LEU A 1 110 ? -16.982 4.485 14.808 1.00 94.12 110 LEU A C 1
ATOM 877 O O . LEU A 1 110 ? -17.397 4.546 15.962 1.00 94.12 110 LEU A O 1
ATOM 881 N N . LYS A 1 111 ? -16.840 5.575 14.051 1.00 93.25 111 LYS A N 1
ATOM 882 C CA . LYS A 1 111 ? -17.110 6.933 14.534 1.00 93.25 111 LYS A CA 1
ATOM 883 C C . LYS A 1 111 ? -18.592 7.185 14.804 1.00 93.25 111 LYS A C 1
ATOM 885 O O . LYS A 1 111 ? -18.924 7.691 15.873 1.00 93.25 111 LYS A O 1
ATOM 890 N N . HIS A 1 112 ? -19.457 6.860 13.843 1.00 94.75 112 HIS A N 1
ATOM 891 C CA . HIS A 1 112 ? -20.855 7.304 13.848 1.00 94.75 112 HIS A CA 1
ATOM 892 C C . HIS A 1 112 ? -21.838 6.274 14.409 1.00 94.75 112 HIS A C 1
ATOM 894 O O . HIS A 1 112 ? -22.806 6.657 15.052 1.00 94.75 112 HIS A O 1
ATOM 900 N N . GLN A 1 113 ? -21.603 4.981 14.181 1.00 93.06 113 GLN A N 1
ATOM 901 C CA . GLN A 1 113 ? -22.485 3.896 14.634 1.00 93.06 113 GLN A CA 1
ATOM 902 C C . GLN A 1 113 ? -22.024 3.299 15.965 1.00 93.06 113 GLN A C 1
ATOM 904 O O . GLN A 1 113 ? -22.857 2.923 16.779 1.00 93.06 113 GLN A O 1
ATOM 909 N N . TYR A 1 114 ? -20.709 3.237 16.201 1.00 91.25 114 TYR A N 1
ATOM 910 C CA . TYR A 1 114 ? -20.134 2.668 17.429 1.00 91.25 114 TYR A CA 1
ATOM 911 C C . TYR A 1 114 ? -19.647 3.726 18.426 1.00 91.25 114 TYR A C 1
ATOM 913 O O . TYR A 1 114 ? -18.937 3.404 19.371 1.00 91.25 114 TYR A O 1
ATOM 921 N N . GLY A 1 115 ? -20.030 4.991 18.236 1.00 90.44 115 GLY A N 1
ATOM 922 C CA . GLY A 1 115 ? -19.871 6.023 19.262 1.00 90.44 115 GLY A CA 1
ATOM 923 C C . GLY A 1 115 ? -18.432 6.452 19.560 1.00 90.44 115 GLY A C 1
ATOM 924 O O . GLY A 1 115 ? -18.217 7.156 20.544 1.00 90.44 115 GLY A O 1
ATOM 925 N N . LEU A 1 116 ? -17.449 6.108 18.716 1.00 93.94 116 LEU A N 1
ATOM 926 C CA . LEU A 1 116 ? -16.065 6.534 18.954 1.00 93.94 116 LEU A CA 1
ATOM 927 C C . LEU A 1 116 ? -15.848 8.038 18.730 1.00 93.94 116 LEU A C 1
ATOM 929 O O . LEU A 1 116 ? -14.918 8.601 19.299 1.00 93.94 116 LEU A O 1
ATOM 933 N N . ALA A 1 117 ? -16.680 8.707 17.922 1.00 93.12 117 ALA A N 1
ATOM 934 C CA . ALA A 1 117 ? -16.588 10.159 17.750 1.00 93.12 117 ALA A CA 1
ATOM 935 C C . ALA A 1 117 ? -17.054 10.951 18.992 1.00 93.12 117 ALA A C 1
ATOM 937 O O . ALA A 1 117 ? -16.325 11.843 19.421 1.00 93.12 117 ALA A O 1
ATOM 938 N N . PRO A 1 118 ? -18.216 10.653 19.607 1.00 93.38 118 PRO A N 1
ATOM 939 C CA . PRO A 1 118 ? -18.683 11.363 20.799 1.00 93.3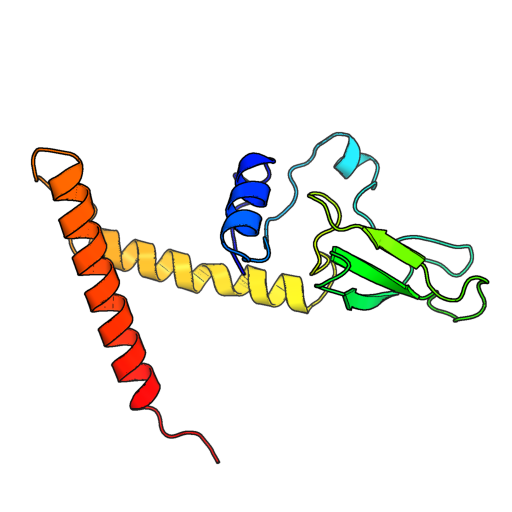8 118 PRO A CA 1
ATOM 940 C C . PRO A 1 118 ? -18.141 10.802 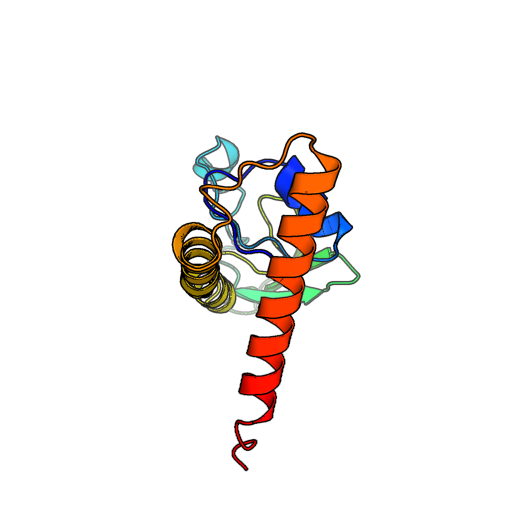22.128 1.00 93.38 118 PRO A C 1
ATOM 942 O O . PRO A 1 118 ? -18.779 11.002 23.159 1.00 93.38 118 PRO A O 1
ATOM 945 N N . LEU A 1 119 ? -17.010 10.088 22.151 1.00 90.75 119 LEU A N 1
ATOM 946 C CA . LEU A 1 119 ? -16.525 9.428 23.367 1.00 90.75 119 LEU A CA 1
ATOM 947 C C . LEU A 1 119 ? -16.156 10.448 24.467 1.00 90.75 119 LEU A C 1
ATOM 949 O O . LEU A 1 119 ? -15.256 11.264 24.288 1.00 90.75 119 LEU A O 1
ATOM 953 N N . ARG A 1 120 ? -16.825 10.388 25.630 1.00 89.94 120 ARG A N 1
ATOM 954 C CA . ARG A 1 120 ? -16.667 11.364 26.737 1.00 89.94 120 ARG A CA 1
ATOM 955 C C . ARG A 1 120 ? -15.920 10.832 27.966 1.00 89.94 120 ARG A C 1
ATOM 957 O O . ARG A 1 120 ? -16.124 11.320 29.076 1.00 89.94 120 ARG A O 1
ATOM 964 N N . VAL A 1 121 ? -15.073 9.818 27.807 1.00 90.94 121 VAL A N 1
ATOM 965 C CA . VAL A 1 121 ? -14.321 9.254 28.942 1.00 90.94 121 VAL A CA 1
ATOM 966 C C . VAL A 1 121 ? -13.088 10.104 29.261 1.00 90.94 121 VAL A C 1
ATOM 968 O O . VAL A 1 121 ? -12.348 10.516 28.370 1.00 90.94 121 VAL A O 1
ATOM 971 N N . ARG A 1 122 ? -12.849 10.374 30.550 1.00 93.31 122 ARG A N 1
ATOM 972 C CA . ARG A 1 122 ? -11.668 11.121 31.007 1.00 93.31 122 ARG A CA 1
ATOM 973 C C . ARG A 1 122 ? -10.454 10.193 31.103 1.00 93.31 122 ARG A C 1
ATOM 975 O O . ARG A 1 122 ? -10.516 9.178 31.792 1.00 93.31 122 ARG A O 1
ATOM 982 N N . GLY A 1 123 ? -9.347 10.588 30.476 1.00 95.06 123 GLY A N 1
ATOM 983 C CA . GLY A 1 123 ? -8.058 9.887 30.533 1.00 95.06 123 GLY A CA 1
ATOM 984 C C . GLY A 1 123 ? -7.766 9.045 29.288 1.00 95.06 123 GLY A C 1
ATOM 985 O O . GLY A 1 123 ? -8.617 8.289 28.820 1.00 95.06 123 GLY A O 1
ATOM 986 N N . ARG A 1 124 ? -6.538 9.165 28.761 1.00 94.69 124 ARG A N 1
ATOM 987 C CA . ARG A 1 124 ? -6.113 8.514 27.508 1.00 94.69 124 ARG A CA 1
ATOM 988 C C . ARG A 1 124 ? -6.207 6.992 27.574 1.00 94.69 124 ARG A C 1
ATOM 990 O O . ARG A 1 124 ? -6.648 6.380 26.614 1.00 94.69 124 ARG A O 1
ATOM 997 N N . GLU A 1 125 ? -5.847 6.401 28.708 1.00 96.06 125 GLU A N 1
ATOM 998 C CA . GLU A 1 125 ? -5.909 4.949 28.915 1.00 96.06 125 GLU A CA 1
ATOM 999 C C . GLU A 1 125 ? -7.341 4.416 28.795 1.00 96.06 125 GLU A C 1
ATOM 1001 O O . GLU A 1 125 ? -7.573 3.401 28.147 1.00 96.06 125 GLU A O 1
ATOM 1006 N N . ARG A 1 126 ? -8.328 5.142 29.338 1.00 95.12 126 ARG A N 1
ATOM 1007 C CA . ARG A 1 126 ? -9.746 4.764 29.227 1.00 95.12 126 ARG A CA 1
ATOM 1008 C C . ARG A 1 126 ? -10.274 4.932 27.805 1.00 95.12 126 ARG A C 1
ATOM 1010 O O . ARG A 1 126 ? -11.029 4.083 27.338 1.00 95.12 126 ARG A O 1
ATOM 1017 N N . VAL A 1 127 ? -9.865 6.002 27.115 1.00 94.69 127 VAL A N 1
ATOM 1018 C CA . VAL A 1 127 ? -10.178 6.208 25.689 1.00 94.69 127 VAL A CA 1
ATOM 1019 C C . VAL A 1 127 ? -9.625 5.056 24.854 1.00 94.69 127 VAL A C 1
ATOM 1021 O O . VAL A 1 127 ? -10.343 4.494 24.026 1.00 94.69 127 VAL A O 1
ATOM 1024 N N . GLN A 1 128 ? -8.364 4.693 25.093 1.00 94.62 128 GLN A N 1
ATOM 1025 C CA . GLN A 1 128 ? -7.686 3.616 24.391 1.00 94.62 128 GLN A CA 1
ATOM 1026 C C . GLN A 1 128 ? -8.379 2.278 24.644 1.00 94.62 128 GLN A C 1
ATOM 1028 O O . GLN A 1 128 ? -8.802 1.642 23.687 1.00 94.62 128 GLN A O 1
ATOM 1033 N N . LEU A 1 129 ? -8.624 1.916 25.907 1.00 95.06 129 LEU A N 1
ATOM 1034 C CA . LEU A 1 129 ? -9.318 0.678 26.259 1.00 95.06 129 LEU A CA 1
ATOM 1035 C C . LEU A 1 129 ? -10.693 0.563 25.580 1.00 95.06 129 LEU A C 1
ATOM 1037 O O . LEU A 1 129 ? -11.016 -0.475 25.008 1.00 95.06 129 LEU A O 1
ATOM 1041 N N . HIS A 1 130 ? -11.501 1.630 25.599 1.00 94.00 130 HIS A N 1
ATOM 1042 C CA . HIS A 1 130 ? -12.815 1.629 24.948 1.00 94.00 130 HIS A CA 1
ATOM 1043 C C . HIS A 1 130 ? -12.707 1.455 23.426 1.00 94.00 130 HIS A C 1
ATOM 1045 O O . HIS A 1 130 ? -13.470 0.700 22.816 1.00 94.00 130 HIS A O 1
ATOM 1051 N N . THR A 1 131 ? -11.743 2.143 22.816 1.00 94.50 131 THR A N 1
ATOM 1052 C CA . THR A 1 131 ? -11.468 2.056 21.380 1.00 94.50 131 THR A CA 1
ATOM 1053 C C . THR A 1 131 ? -11.034 0.644 20.996 1.00 94.50 131 THR A C 1
ATOM 1055 O O . THR A 1 131 ? -11.607 0.061 20.076 1.00 94.50 131 THR A O 1
ATOM 1058 N N . ASP A 1 132 ? -10.091 0.069 21.741 1.00 94.94 132 ASP A N 1
ATOM 1059 C CA . ASP A 1 132 ? -9.526 -1.254 21.489 1.00 94.94 132 ASP A CA 1
ATOM 1060 C C . ASP A 1 132 ? -10.596 -2.346 21.617 1.00 94.94 132 ASP A C 1
ATOM 1062 O O . ASP A 1 132 ? -10.747 -3.171 20.715 1.00 94.94 132 ASP A O 1
ATOM 1066 N N . ILE A 1 133 ? -11.418 -2.310 22.674 1.00 95.75 133 ILE A N 1
ATOM 1067 C CA . ILE A 1 133 ? -12.532 -3.257 22.851 1.00 95.75 133 ILE A CA 1
ATOM 1068 C C . ILE A 1 133 ? -13.547 -3.132 21.707 1.00 95.75 133 ILE A C 1
ATOM 1070 O O . ILE A 1 133 ? -13.991 -4.144 21.161 1.00 95.75 133 ILE A O 1
ATOM 1074 N N . THR A 1 134 ? -13.888 -1.907 21.297 1.00 95.19 134 THR A N 1
ATOM 1075 C CA . THR A 1 134 ? -14.813 -1.675 20.176 1.00 95.19 134 THR A CA 1
ATOM 1076 C C . THR A 1 134 ? -14.254 -2.250 18.874 1.00 95.19 134 THR A C 1
ATOM 1078 O O . THR A 1 134 ? -14.963 -2.947 18.145 1.00 95.19 134 THR A O 1
ATOM 1081 N N . MET A 1 135 ? -12.971 -2.017 18.589 1.00 93.88 135 MET A N 1
ATOM 1082 C CA . MET A 1 135 ? -12.301 -2.576 17.414 1.00 93.88 135 MET A CA 1
ATOM 1083 C C . MET A 1 135 ? -12.275 -4.110 17.451 1.00 93.88 135 MET A C 1
ATOM 1085 O O . MET A 1 135 ? -12.624 -4.744 16.455 1.00 93.88 135 MET A O 1
ATOM 1089 N N . LEU A 1 136 ? -11.939 -4.718 18.593 1.00 95.44 136 LEU A N 1
ATOM 1090 C CA . LEU A 1 136 ? -11.936 -6.175 18.765 1.00 95.44 136 LEU A CA 1
ATOM 1091 C C . LEU A 1 136 ? -13.327 -6.787 18.555 1.00 95.44 136 LEU A C 1
ATOM 1093 O O . LEU A 1 136 ? -13.458 -7.794 17.855 1.00 95.44 136 LEU A O 1
ATOM 1097 N N . ALA A 1 137 ? -14.376 -6.166 19.097 1.00 95.38 137 ALA A N 1
ATOM 1098 C CA . ALA A 1 137 ? -15.753 -6.614 18.901 1.00 95.38 137 ALA A CA 1
ATOM 1099 C C . ALA A 1 137 ? -16.158 -6.567 17.417 1.00 95.38 137 ALA A C 1
ATOM 1101 O O . ALA A 1 137 ? -16.749 -7.516 16.894 1.00 95.38 137 ALA A O 1
ATOM 1102 N N . ARG A 1 138 ? -15.782 -5.502 16.700 1.00 93.69 138 ARG A N 1
ATOM 1103 C CA . ARG A 1 138 ? -16.052 -5.359 15.261 1.00 93.69 138 ARG A CA 1
ATOM 1104 C C . ARG A 1 138 ? -15.317 -6.369 14.405 1.00 93.69 138 ARG A C 1
ATOM 1106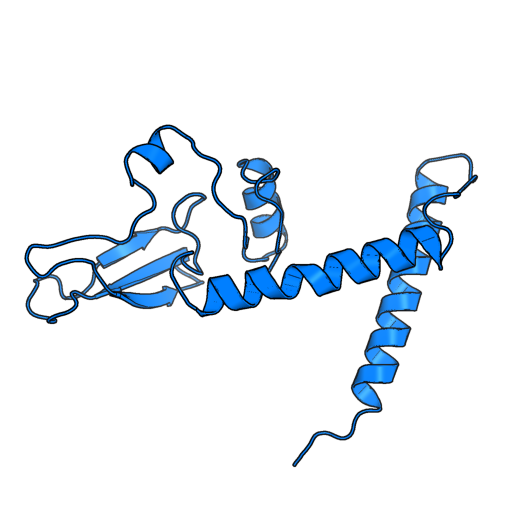 O O . ARG A 1 138 ? -15.923 -6.953 13.505 1.00 93.69 138 ARG A O 1
ATOM 1113 N N . LEU A 1 139 ? -14.044 -6.605 14.700 1.00 92.94 139 LEU A N 1
ATOM 1114 C CA . LEU A 1 139 ? -13.253 -7.628 14.025 1.00 92.94 139 LEU A CA 1
ATOM 1115 C C . LEU A 1 139 ? -13.835 -9.022 14.275 1.00 92.94 139 LEU A C 1
ATOM 1117 O O . LEU A 1 139 ? -13.972 -9.796 13.332 1.00 92.94 139 LEU A O 1
ATOM 1121 N N . SER A 1 140 ? -14.270 -9.309 15.504 1.00 94.94 140 SER A N 1
ATOM 1122 C CA . SER A 1 140 ? -14.917 -10.578 15.858 1.00 94.94 140 SER A CA 1
ATOM 1123 C C . SER A 1 140 ? -16.234 -10.781 15.103 1.00 94.94 140 SER A C 1
ATOM 1125 O O . SER A 1 140 ? -16.464 -11.846 14.535 1.00 94.94 140 SER A O 1
ATOM 1127 N N . GLN A 1 141 ? -17.077 -9.747 15.011 1.00 93.38 141 GLN A N 1
ATOM 1128 C CA . GLN A 1 141 ? -18.313 -9.789 14.220 1.00 93.38 141 GLN A CA 1
ATOM 1129 C C . GLN A 1 141 ? -18.039 -9.973 12.721 1.00 93.38 141 GLN A C 1
ATOM 1131 O O . GLN A 1 141 ? -18.741 -10.732 12.053 1.00 93.38 141 GLN A O 1
ATOM 1136 N N . ALA A 1 142 ? -17.027 -9.290 12.178 1.00 91.00 142 ALA A N 1
ATOM 1137 C CA . ALA A 1 142 ? -16.632 -9.441 10.781 1.00 91.00 142 ALA A CA 1
ATOM 1138 C C . ALA A 1 142 ? -16.115 -10.859 10.492 1.00 91.00 142 ALA A C 1
ATOM 1140 O O . ALA A 1 142 ? -16.519 -11.464 9.501 1.00 91.00 142 ALA A O 1
ATOM 1141 N N . LEU A 1 143 ? -15.290 -11.411 11.387 1.00 93.19 143 LEU A N 1
ATOM 1142 C CA . LEU A 1 143 ? -14.783 -12.778 11.304 1.00 93.19 143 LEU A CA 1
ATOM 1143 C C . LEU A 1 143 ? -15.912 -13.810 11.372 1.00 93.19 143 LEU A C 1
ATOM 1145 O O . LEU A 1 143 ? -15.935 -14.740 10.571 1.00 93.19 143 LEU A O 1
ATOM 1149 N N . ALA A 1 144 ? -16.865 -13.635 12.290 1.00 94.88 144 ALA A N 1
ATOM 1150 C CA . ALA A 1 144 ? -18.023 -14.515 12.408 1.00 94.88 144 ALA A CA 1
ATOM 1151 C C . ALA A 1 144 ? -18.862 -14.520 11.120 1.00 94.88 144 ALA A C 1
ATOM 1153 O O . ALA A 1 144 ? -19.198 -15.585 10.610 1.00 94.88 144 ALA A O 1
ATOM 1154 N N . ARG A 1 145 ? -19.130 -13.340 10.540 1.00 91.50 145 ARG A N 1
ATOM 1155 C CA . ARG A 1 145 ? -19.839 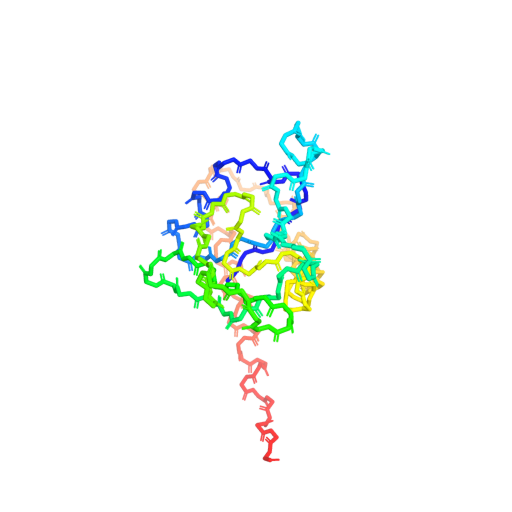-13.223 9.254 1.00 91.50 145 ARG A CA 1
ATOM 1156 C C . ARG A 1 145 ? -19.072 -13.876 8.110 1.00 91.50 145 ARG A C 1
ATOM 1158 O O . ARG A 1 145 ? -19.676 -14.586 7.321 1.00 91.50 145 ARG A O 1
ATOM 1165 N N . ALA A 1 146 ? -17.759 -13.659 8.032 1.00 91.00 146 ALA A N 1
ATOM 1166 C CA . ALA A 1 146 ? -16.924 -14.252 6.990 1.00 91.00 146 ALA A CA 1
ATOM 1167 C C . ALA A 1 146 ? -16.906 -15.787 7.066 1.00 91.00 146 ALA A C 1
ATOM 1169 O O . ALA A 1 146 ? -16.949 -16.442 6.034 1.00 91.00 146 ALA A O 1
ATOM 1170 N N . ARG A 1 147 ? -16.894 -16.357 8.278 1.00 91.62 147 ARG A N 1
ATOM 1171 C CA . ARG A 1 147 ? -16.957 -17.812 8.499 1.00 91.62 147 ARG A CA 1
ATOM 1172 C C . ARG A 1 147 ? -18.323 -18.427 8.190 1.00 91.62 147 ARG A C 1
ATOM 1174 O O . ARG A 1 147 ? -18.383 -19.612 7.900 1.00 91.62 147 ARG A O 1
ATOM 1181 N N . ALA A 1 148 ? -19.399 -17.647 8.280 1.00 91.00 148 ALA A N 1
ATOM 1182 C CA . ALA A 1 148 ? -20.748 -18.110 7.962 1.00 91.00 148 ALA A CA 1
ATOM 1183 C C . ALA A 1 148 ? -21.020 -18.180 6.449 1.00 91.00 148 ALA A C 1
ATOM 1185 O O . ALA A 1 148 ? -21.997 -18.801 6.040 1.00 91.00 148 ALA A O 1
ATOM 1186 N N . VAL A 1 149 ? -20.183 -17.545 5.619 1.00 86.62 149 VAL A N 1
ATOM 1187 C CA . VAL A 1 149 ? -20.258 -17.683 4.160 1.00 86.62 149 VAL A CA 1
ATOM 1188 C C . VAL A 1 149 ? -19.693 -19.058 3.789 1.00 86.62 149 VAL A C 1
ATOM 1190 O O . VAL A 1 149 ? -18.521 -19.310 4.082 1.00 86.62 149 VAL A O 1
ATOM 1193 N N . PRO A 1 150 ? -20.477 -19.952 3.157 1.00 76.62 150 PRO A N 1
ATOM 1194 C CA . PRO A 1 150 ? -19.952 -21.218 2.663 1.00 76.62 150 PRO A CA 1
ATOM 1195 C C . PRO A 1 150 ? -18.797 -20.945 1.699 1.00 76.62 150 PRO A C 1
ATOM 1197 O O . PRO A 1 150 ? -18.907 -20.071 0.836 1.00 76.62 150 PRO A O 1
ATOM 1200 N N . LEU A 1 151 ? -17.691 -21.678 1.838 1.00 74.31 151 LEU A N 1
ATOM 1201 C CA . LEU A 1 151 ? -16.650 -21.670 0.816 1.00 74.31 151 LEU A CA 1
ATOM 1202 C C . LEU A 1 151 ? -17.301 -22.168 -0.476 1.00 74.31 151 LEU A C 1
ATOM 1204 O O . LEU A 1 151 ? -17.769 -23.303 -0.526 1.00 74.31 151 LEU A O 1
ATOM 1208 N N . ALA A 1 152 ? -17.393 -21.297 -1.480 1.00 63.53 152 ALA A N 1
ATOM 1209 C CA . ALA A 1 152 ? -17.796 -21.719 -2.811 1.00 63.53 152 ALA A CA 1
ATOM 1210 C C . ALA A 1 152 ? -16.800 -22.795 -3.272 1.00 63.53 152 ALA A C 1
ATOM 1212 O O . ALA A 1 152 ? -15.593 -22.534 -3.283 1.00 63.53 152 ALA A O 1
ATOM 1213 N N . ALA A 1 153 ? -17.319 -23.999 -3.528 1.00 47.28 153 ALA A N 1
ATOM 1214 C CA . ALA A 1 153 ? -16.578 -25.131 -4.076 1.00 47.28 153 ALA A CA 1
ATOM 1215 C C . ALA A 1 153 ? -16.188 -24.877 -5.537 1.00 47.28 153 ALA A C 1
ATOM 1217 O O . ALA A 1 153 ? -16.978 -24.203 -6.241 1.00 47.28 153 ALA A O 1
#

Foldseek 3Di:
DDADECVQLDQVSCVVCVVVVHFYLYDHDPDPCVVVVVLAADADPLGGWDFDAADPVQQWTKTARPVLPDPVRIDIGHDDSSHTNPRCPDPVSVVVNVCVVVVVVVVVCCVPVVVLVVDDDPDPVVNVVSSVVSVVVVVVVVVVVVVPDPDDD

Secondary structure (DSSP, 8-state):
-EE--GGG-SHHHHHHHHHTTPPEE-PPP--HHHHHTTTSPPEETTEEPEEEEEETTTTEEEEE-SSS-SSSSEEEEE-SSSS-SS-TTSHHHHHHHHTHHHHHHHHHHHHHTSSSTT---SSHHHHHHHHHHHHHHHHHHHHHHHHHS----

pLDDT: mean 91.77, std 5.26, range [47.28, 96.06]